Protein AF-A0A2K8QKE1-F1 (afdb_monomer_lite)

Radius of gyration: 11.27 Å; chains: 1; bounding box: 28×21×32 Å

Foldseek 3Di:
DPDDCVQFQDLVDLVSQQVLCVVQQFDSDPVSSVLCSVQPDPRHGPVCSNVRSVPRPPTHGD

Sequence (62 aa):
MPKSDWDYVNTSQDYELNDLLSKYGYRETAANRKLLKDNLPANTKHGDVAKLIHNIRGLEKK

Secondary structure (DSSP, 8-state):
----GGGB--TT-HHHHHHHHHHTTB---HHHHHHHHHHSPTT-BHHHHHHHHTT-TTPPB-

Structure (mmCIF, N/CA/C/O backbone):
data_AF-A0A2K8QKE1-F1
#
_entry.id   AF-A0A2K8QKE1-F1
#
loop_
_atom_site.group_PDB
_atom_site.id
_atom_site.type_symbol
_atom_site.label_atom_id
_atom_site.label_alt_id
_atom_site.label_comp_id
_atom_site.label_asym_id
_atom_site.label_entity_id
_atom_site.label_seq_id
_atom_site.pdbx_PDB_ins_code
_atom_site.Cartn_x
_atom_site.Cartn_y
_atom_site.Cartn_z
_atom_site.occupancy
_atom_site.B_iso_or_equiv
_atom_site.auth_seq_id
_atom_site.auth_comp_id
_atom_site.auth_asym_id
_atom_site.auth_atom_id
_atom_site.pdbx_PDB_model_num
ATOM 1 N N . MET A 1 1 ? 15.054 10.044 -22.913 1.00 45.66 1 MET A N 1
ATOM 2 C CA . MET A 1 1 ? 14.060 10.666 -22.014 1.00 45.66 1 MET A CA 1
ATOM 3 C C . MET A 1 1 ? 14.405 10.232 -20.601 1.00 45.66 1 MET A C 1
ATOM 5 O O . MET A 1 1 ? 14.647 9.037 -20.439 1.00 45.66 1 MET A O 1
ATOM 9 N N . PRO A 1 2 ? 14.528 11.139 -19.618 1.00 51.00 2 PRO A N 1
ATOM 10 C CA . PRO A 1 2 ? 14.681 10.705 -18.233 1.00 51.00 2 PRO A CA 1
ATOM 11 C C . PRO A 1 2 ? 13.448 9.862 -17.888 1.00 51.00 2 PRO A C 1
ATOM 13 O O . PRO A 1 2 ? 12.344 10.197 -18.321 1.00 51.00 2 PRO A O 1
ATOM 16 N N . LYS A 1 3 ? 13.639 8.715 -17.225 1.00 50.44 3 LYS A N 1
ATOM 17 C CA . LYS A 1 3 ? 12.515 7.906 -16.734 1.00 50.44 3 LYS A CA 1
ATOM 18 C C . LYS A 1 3 ? 11.648 8.837 -15.898 1.00 50.44 3 LYS A C 1
ATOM 20 O O . LYS A 1 3 ? 12.144 9.452 -14.964 1.00 50.44 3 LYS A O 1
ATOM 25 N N . SER A 1 4 ? 10.410 9.024 -16.327 1.00 60.44 4 SER A N 1
ATOM 26 C CA . SER A 1 4 ? 9.473 9.897 -15.644 1.00 60.44 4 SER A CA 1
ATOM 27 C C . SER A 1 4 ? 9.173 9.244 -14.297 1.00 60.44 4 SER A C 1
ATOM 29 O O . SER A 1 4 ? 8.535 8.194 -14.267 1.00 60.44 4 SER A O 1
ATOM 31 N N . ASP A 1 5 ? 9.652 9.822 -13.194 1.00 68.56 5 ASP A N 1
ATOM 32 C CA . ASP A 1 5 ? 9.366 9.315 -11.839 1.00 68.56 5 ASP A CA 1
ATOM 33 C C . ASP A 1 5 ? 7.852 9.263 -11.552 1.00 68.56 5 ASP A C 1
ATOM 35 O O . ASP A 1 5 ? 7.407 8.523 -10.685 1.00 68.56 5 ASP A O 1
ATOM 39 N N . TRP A 1 6 ? 7.061 9.968 -12.367 1.00 78.25 6 TRP A N 1
ATOM 40 C CA . TRP A 1 6 ? 5.600 9.953 -12.427 1.00 78.25 6 TRP A CA 1
ATOM 41 C C . TRP A 1 6 ? 4.958 8.571 -12.624 1.00 78.25 6 TRP A C 1
ATOM 43 O O . TRP A 1 6 ? 3.768 8.423 -12.370 1.00 78.25 6 TRP A O 1
ATOM 53 N N . ASP A 1 7 ? 5.701 7.567 -13.095 1.00 85.88 7 ASP A N 1
ATOM 54 C CA . ASP A 1 7 ? 5.170 6.205 -13.248 1.00 85.88 7 ASP A CA 1
ATOM 55 C C . ASP A 1 7 ? 5.176 5.409 -11.931 1.00 85.88 7 ASP A C 1
ATOM 57 O O . ASP A 1 7 ? 4.563 4.335 -11.853 1.00 85.88 7 ASP A O 1
ATOM 61 N N . TYR A 1 8 ? 5.886 5.900 -10.913 1.00 89.38 8 TYR A N 1
ATOM 62 C CA . TYR A 1 8 ? 6.223 5.167 -9.701 1.00 89.38 8 TYR A CA 1
ATOM 63 C C . TYR A 1 8 ? 5.572 5.763 -8.459 1.00 89.38 8 TYR A C 1
ATOM 65 O O . TYR A 1 8 ? 5.479 6.973 -8.308 1.00 89.38 8 TYR A O 1
ATOM 73 N N . VAL A 1 9 ? 5.205 4.883 -7.527 1.00 89.25 9 VAL A N 1
ATOM 74 C CA . VAL A 1 9 ? 4.660 5.291 -6.233 1.00 89.25 9 VAL A CA 1
ATOM 75 C C . VAL A 1 9 ? 5.735 5.961 -5.385 1.00 89.25 9 VAL A C 1
ATOM 77 O O . VAL A 1 9 ? 6.745 5.336 -5.046 1.00 89.25 9 VAL A O 1
ATOM 80 N N . ASN A 1 10 ? 5.475 7.187 -4.946 1.00 87.38 10 ASN A N 1
ATOM 81 C CA . ASN A 1 10 ? 6.284 7.878 -3.960 1.00 87.38 10 ASN A CA 1
ATOM 82 C C . ASN 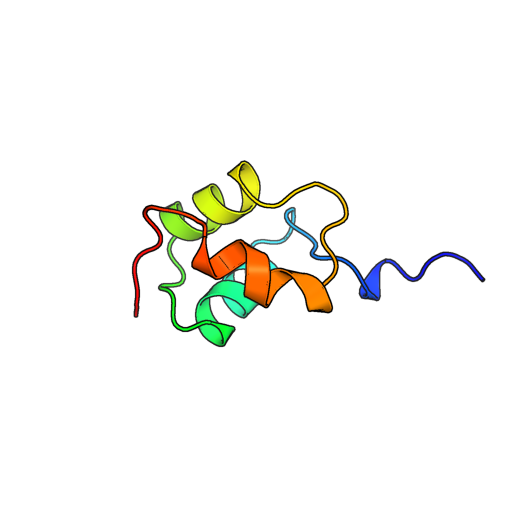A 1 10 ? 5.867 7.497 -2.535 1.00 87.38 10 ASN A C 1
ATOM 84 O O . ASN A 1 10 ? 5.056 8.147 -1.872 1.00 87.38 10 ASN A O 1
ATOM 88 N N . THR A 1 11 ? 6.505 6.460 -2.001 1.00 87.31 11 THR A N 1
ATOM 89 C CA . THR A 1 11 ? 6.269 6.001 -0.625 1.00 87.31 11 THR A CA 1
ATOM 90 C C . THR A 1 11 ? 6.756 6.981 0.448 1.00 87.31 11 THR A C 1
ATOM 92 O O . THR A 1 11 ? 6.442 6.799 1.625 1.00 87.31 11 THR A O 1
ATOM 95 N N . SER A 1 12 ? 7.512 8.024 0.084 1.00 87.12 12 SER A N 1
ATOM 96 C CA . SER A 1 12 ? 7.947 9.068 1.025 1.00 87.12 12 SER A CA 1
ATOM 97 C C . SER A 1 12 ? 6.852 10.097 1.307 1.00 87.12 12 SER A C 1
ATOM 99 O O . SER A 1 12 ? 6.952 10.843 2.280 1.00 87.12 12 SER A O 1
ATOM 101 N N . GLN A 1 13 ? 5.805 10.141 0.480 1.00 89.31 13 GLN A N 1
ATOM 102 C CA . GLN A 1 13 ? 4.740 11.129 0.572 1.00 89.31 13 GLN A CA 1
ATOM 103 C C . GLN A 1 13 ? 3.454 10.500 1.108 1.00 89.31 13 GLN A C 1
ATOM 105 O O . GLN A 1 13 ? 2.789 9.702 0.453 1.00 89.31 13 GLN A O 1
ATOM 110 N N . ASP A 1 14 ? 3.078 10.894 2.325 1.00 92.88 14 ASP A N 1
ATOM 111 C CA . ASP A 1 14 ? 1.910 10.337 3.012 1.00 92.88 14 ASP A CA 1
ATOM 112 C C . ASP A 1 14 ? 0.592 10.583 2.260 1.00 92.88 14 ASP A C 1
ATOM 114 O O . ASP A 1 14 ? -0.304 9.742 2.327 1.00 92.88 14 ASP A O 1
ATOM 118 N N . TYR A 1 15 ? 0.475 11.698 1.529 1.00 92.44 15 TYR A N 1
ATOM 119 C CA . TYR A 1 15 ? -0.726 12.004 0.747 1.00 92.44 15 TYR A CA 1
ATOM 120 C C . TYR A 1 15 ? -0.926 11.017 -0.409 1.00 92.44 15 TYR A C 1
ATOM 122 O O . TYR A 1 15 ? -2.055 10.630 -0.688 1.00 92.44 15 TYR A O 1
ATOM 130 N N . GLU A 1 16 ? 0.158 10.557 -1.035 1.00 91.25 16 GLU A N 1
ATOM 131 C CA . GLU A 1 16 ? 0.093 9.595 -2.131 1.00 91.25 16 GLU A CA 1
ATOM 132 C C . GLU A 1 16 ? -0.275 8.201 -1.618 1.00 91.25 16 GLU A C 1
ATOM 134 O O . GLU A 1 16 ? -1.096 7.500 -2.202 1.00 91.25 16 GLU A O 1
ATOM 139 N N . LEU A 1 17 ? 0.250 7.823 -0.450 1.00 93.88 17 LEU A N 1
ATOM 140 C CA . LEU A 1 17 ? -0.162 6.594 0.225 1.00 93.88 17 LEU A CA 1
ATOM 141 C C . LEU A 1 17 ? -1.640 6.628 0.625 1.00 93.88 17 LEU A C 1
ATOM 143 O O . LEU A 1 17 ? -2.327 5.619 0.487 1.00 93.88 17 LEU A O 1
ATOM 147 N N . ASN A 1 18 ? -2.140 7.771 1.102 1.00 95.81 18 ASN A N 1
ATOM 148 C CA . ASN A 1 18 ? -3.562 7.934 1.397 1.00 95.81 18 ASN A CA 1
ATOM 149 C C . ASN A 1 18 ? -4.419 7.845 0.128 1.00 95.81 18 ASN A C 1
ATOM 151 O O . ASN A 1 18 ? -5.444 7.168 0.163 1.00 95.81 18 ASN A O 1
ATOM 155 N N . ASP A 1 19 ? -3.987 8.441 -0.989 1.00 94.25 19 ASP A N 1
ATOM 156 C CA . ASP A 1 19 ? -4.681 8.318 -2.277 1.00 94.25 19 ASP A CA 1
ATOM 157 C C . ASP A 1 19 ? -4.795 6.850 -2.707 1.00 94.25 19 ASP A C 1
ATOM 159 O O . ASP A 1 19 ? -5.888 6.373 -3.009 1.00 94.25 19 ASP A O 1
ATOM 163 N N . LEU A 1 20 ? -3.700 6.084 -2.614 1.00 93.31 20 LEU A N 1
ATOM 164 C CA . LEU A 1 20 ? -3.718 4.646 -2.887 1.00 93.31 20 LEU A CA 1
ATOM 165 C C . LEU A 1 20 ? -4.683 3.900 -1.956 1.00 93.31 20 LEU A C 1
ATOM 167 O O . LEU A 1 20 ? -5.499 3.108 -2.426 1.00 93.31 20 LEU A O 1
ATOM 171 N N . LEU A 1 21 ? -4.627 4.149 -0.645 1.00 95.06 21 LEU A N 1
ATOM 172 C CA . LEU A 1 21 ? -5.532 3.507 0.314 1.00 95.06 21 LEU A CA 1
ATOM 173 C C . LEU A 1 21 ? -6.995 3.805 -0.027 1.00 95.06 21 LEU A C 1
ATOM 175 O O . LEU A 1 21 ? -7.787 2.871 -0.146 1.00 95.06 21 LEU A O 1
ATOM 179 N N . SER A 1 22 ? -7.335 5.072 -0.265 1.00 95.38 22 SER A N 1
ATOM 180 C CA . SER A 1 22 ? -8.695 5.497 -0.607 1.00 95.38 22 SER A CA 1
ATOM 181 C C . SER A 1 22 ? -9.165 4.869 -1.922 1.00 95.38 22 SER A C 1
ATOM 183 O O . SER A 1 22 ? -10.245 4.276 -1.980 1.00 95.38 22 SER A O 1
ATOM 185 N N . LYS A 1 23 ? -8.314 4.901 -2.957 1.00 94.31 23 LYS A N 1
ATOM 186 C CA . LYS A 1 23 ? -8.575 4.339 -4.290 1.00 94.31 23 LYS A CA 1
ATOM 187 C C . LYS A 1 23 ? -8.899 2.847 -4.259 1.00 94.31 23 LYS A C 1
ATOM 189 O O . LYS A 1 23 ? -9.720 2.389 -5.050 1.00 94.31 23 LYS A O 1
ATOM 194 N N . TYR A 1 24 ? -8.276 2.095 -3.353 1.00 93.62 24 TYR A N 1
ATOM 195 C CA . TYR A 1 24 ? -8.481 0.650 -3.219 1.00 93.62 24 TYR A CA 1
ATOM 196 C C . TYR A 1 24 ? -9.385 0.253 -2.036 1.00 93.62 24 TYR A C 1
ATOM 198 O O . TYR A 1 24 ? -9.509 -0.935 -1.735 1.00 93.62 24 TYR A O 1
ATOM 206 N N . GLY A 1 25 ? -10.059 1.214 -1.392 1.00 94.62 25 GLY A N 1
ATOM 207 C CA . GLY A 1 25 ? -11.078 0.948 -0.367 1.00 94.62 25 GLY A CA 1
ATOM 208 C C . GLY A 1 25 ? -10.533 0.618 1.027 1.00 94.62 25 GLY A C 1
ATOM 209 O O . GLY A 1 25 ? -11.200 -0.058 1.814 1.00 94.62 25 GLY A O 1
ATOM 210 N N . TYR A 1 26 ? -9.332 1.087 1.349 1.00 96.06 26 TYR A N 1
ATOM 211 C CA . TYR A 1 26 ? -8.696 0.948 2.657 1.00 96.06 26 TYR A CA 1
ATOM 212 C C . TYR A 1 26 ? -8.766 2.251 3.460 1.00 96.06 26 TYR A C 1
ATOM 214 O O . TYR A 1 26 ? -8.904 3.343 2.911 1.00 96.06 26 TYR A O 1
ATOM 222 N N . ARG A 1 27 ? -8.670 2.145 4.789 1.00 95.81 27 ARG A N 1
ATOM 223 C CA . ARG A 1 27 ? -8.660 3.312 5.683 1.00 95.81 27 ARG A CA 1
ATOM 224 C C . ARG A 1 27 ? -7.341 4.070 5.587 1.00 95.81 27 ARG A C 1
ATOM 226 O O . ARG A 1 27 ? -6.274 3.467 5.563 1.00 95.81 27 ARG A O 1
ATOM 233 N N . GLU A 1 28 ? -7.406 5.393 5.636 1.00 95.81 28 GLU A N 1
ATOM 234 C CA . GLU A 1 28 ? -6.254 6.302 5.530 1.00 95.81 28 GLU A CA 1
ATOM 235 C C . GLU A 1 28 ? -5.541 6.490 6.889 1.00 95.81 28 GLU A C 1
ATOM 237 O O . GLU A 1 28 ? -5.283 7.601 7.361 1.00 95.81 28 GLU A O 1
ATOM 242 N N . THR A 1 29 ? -5.243 5.381 7.574 1.00 95.88 29 THR A N 1
ATOM 243 C CA . THR A 1 29 ? -4.607 5.387 8.901 1.00 95.88 29 THR A CA 1
ATOM 244 C C . THR A 1 29 ? -3.083 5.384 8.800 1.00 95.88 29 THR A C 1
ATOM 246 O O . THR A 1 29 ? -2.498 4.909 7.825 1.00 95.88 29 THR A O 1
ATOM 249 N N . ALA A 1 30 ? -2.408 5.874 9.845 1.00 95.25 30 ALA A N 1
ATOM 250 C CA . ALA A 1 30 ? -0.948 5.788 9.937 1.00 95.25 30 ALA A CA 1
ATOM 251 C C . ALA A 1 30 ? -0.450 4.329 9.909 1.00 95.25 30 ALA A C 1
ATOM 253 O O . ALA A 1 30 ? 0.599 4.052 9.331 1.00 95.25 30 ALA A O 1
ATOM 254 N N . ALA A 1 31 ? -1.224 3.396 10.480 1.00 95.62 31 ALA A N 1
ATOM 255 C CA . ALA A 1 31 ? -0.926 1.967 10.447 1.00 95.62 31 ALA A CA 1
ATOM 256 C C . ALA A 1 31 ? -0.960 1.414 9.013 1.00 95.62 31 ALA A C 1
ATOM 258 O O . ALA A 1 31 ? 0.004 0.789 8.578 1.00 95.62 31 ALA A O 1
ATOM 259 N N . ASN A 1 32 ? -2.010 1.722 8.245 1.00 95.38 32 ASN A N 1
ATOM 260 C CA . ASN A 1 32 ? -2.115 1.302 6.849 1.00 95.38 32 ASN A CA 1
ATOM 261 C C . ASN A 1 32 ? -1.032 1.939 5.965 1.00 95.38 32 ASN A C 1
ATOM 263 O O . ASN A 1 32 ? -0.431 1.246 5.147 1.00 95.38 32 ASN A O 1
ATOM 267 N N . ARG A 1 33 ? -0.708 3.228 6.161 1.00 95.44 33 ARG A N 1
ATOM 268 C CA . ARG A 1 33 ? 0.418 3.870 5.457 1.00 95.44 33 ARG A CA 1
ATOM 269 C C . ARG A 1 33 ? 1.744 3.183 5.762 1.00 95.44 33 ARG A C 1
ATOM 271 O O . ARG A 1 33 ? 2.535 2.964 4.850 1.00 95.44 33 ARG A O 1
ATOM 278 N N . LYS A 1 34 ? 1.986 2.823 7.025 1.00 95.38 34 LYS A N 1
ATOM 279 C CA . LYS A 1 34 ? 3.186 2.081 7.420 1.00 95.38 34 LYS A CA 1
ATOM 280 C C . LYS A 1 34 ? 3.242 0.716 6.729 1.00 95.38 34 LYS A C 1
ATOM 282 O O . LYS A 1 34 ? 4.267 0.386 6.149 1.00 95.38 34 LYS A O 1
ATOM 287 N N . LEU A 1 35 ? 2.127 -0.018 6.693 1.00 95.25 35 LEU A N 1
ATOM 288 C CA . LEU A 1 35 ? 2.042 -1.288 5.968 1.00 95.25 35 LEU A CA 1
ATOM 289 C C . LEU A 1 35 ? 2.364 -1.129 4.475 1.00 95.25 35 LEU A C 1
ATOM 291 O O . LEU A 1 35 ? 3.068 -1.975 3.929 1.00 95.25 35 LEU A O 1
ATOM 295 N N . LEU A 1 36 ? 1.915 -0.049 3.825 1.00 93.19 36 LEU A N 1
ATOM 296 C CA . LEU A 1 36 ? 2.302 0.242 2.442 1.00 93.19 36 LEU A CA 1
ATOM 297 C C . LEU A 1 36 ? 3.808 0.486 2.303 1.00 93.19 36 LEU A C 1
ATOM 299 O O . LEU A 1 36 ? 4.422 -0.107 1.424 1.00 93.19 36 LEU A O 1
ATOM 303 N N . LYS A 1 37 ? 4.415 1.310 3.167 1.00 92.31 37 LYS A N 1
ATOM 304 C CA . LYS A 1 37 ? 5.864 1.588 3.124 1.00 92.31 37 LYS A CA 1
ATOM 305 C C . LYS A 1 37 ? 6.703 0.328 3.348 1.00 92.31 37 LYS A C 1
ATOM 307 O O . LYS A 1 37 ? 7.714 0.153 2.680 1.00 92.31 37 LYS A O 1
ATOM 312 N N . ASP A 1 38 ? 6.264 -0.543 4.252 1.00 93.25 38 ASP A N 1
ATOM 313 C CA . ASP A 1 38 ? 7.001 -1.751 4.631 1.00 93.25 38 ASP A CA 1
ATOM 314 C C . ASP A 1 38 ? 6.863 -2.882 3.589 1.00 93.25 38 ASP A C 1
ATOM 316 O O . ASP A 1 38 ? 7.731 -3.749 3.513 1.00 93.25 38 ASP A O 1
ATOM 320 N N . ASN A 1 39 ? 5.783 -2.898 2.792 1.00 93.06 39 ASN A N 1
ATOM 321 C CA . ASN A 1 39 ? 5.472 -4.008 1.875 1.00 93.06 39 ASN A CA 1
ATOM 322 C C . ASN A 1 39 ? 5.505 -3.647 0.383 1.00 93.06 39 ASN A C 1
ATOM 324 O O . ASN A 1 39 ? 5.564 -4.558 -0.444 1.00 93.06 39 ASN A O 1
ATOM 328 N N . LEU A 1 40 ? 5.445 -2.366 0.005 1.00 90.56 40 LEU A N 1
ATOM 329 C CA . LEU A 1 40 ? 5.599 -1.971 -1.394 1.00 90.56 40 LEU A CA 1
ATOM 330 C C . LEU A 1 40 ? 7.082 -2.008 -1.783 1.00 90.56 40 LEU A C 1
ATOM 332 O O . LEU A 1 40 ? 7.893 -1.313 -1.168 1.00 90.56 40 LEU A O 1
ATOM 336 N N . PRO A 1 41 ? 7.459 -2.769 -2.825 1.00 89.00 41 PRO A N 1
ATOM 337 C CA . PRO A 1 41 ? 8.814 -2.732 -3.351 1.00 89.00 41 PRO A CA 1
ATOM 338 C C . PRO A 1 41 ? 9.221 -1.319 -3.778 1.00 89.00 41 PRO A C 1
ATOM 340 O O . PRO A 1 41 ? 8.416 -0.558 -4.328 1.00 89.00 41 PRO A O 1
ATOM 343 N N . ALA A 1 42 ? 10.503 -0.994 -3.610 1.00 83.06 42 ALA A N 1
ATOM 344 C CA . ALA A 1 42 ? 11.077 0.195 -4.228 1.00 83.06 42 ALA A CA 1
ATOM 345 C C . ALA A 1 42 ? 10.843 0.154 -5.749 1.00 83.06 42 ALA A C 1
ATOM 347 O O . ALA A 1 42 ? 10.974 -0.900 -6.376 1.00 83.06 42 ALA A O 1
ATOM 348 N N . ASN A 1 43 ? 10.510 1.300 -6.347 1.00 86.25 43 ASN A N 1
ATOM 349 C CA . ASN A 1 43 ? 10.146 1.413 -7.764 1.00 86.25 43 ASN A CA 1
ATOM 350 C C . ASN A 1 43 ? 8.874 0.631 -8.148 1.00 86.25 43 ASN A C 1
ATOM 352 O O . ASN A 1 43 ? 8.750 0.153 -9.280 1.00 86.25 43 ASN A O 1
ATOM 356 N N . THR A 1 44 ? 7.908 0.506 -7.234 1.00 90.00 44 THR A N 1
ATOM 357 C CA . THR A 1 44 ? 6.568 0.027 -7.596 1.00 90.00 44 THR A CA 1
ATOM 358 C C . THR A 1 44 ? 5.916 1.003 -8.567 1.00 90.00 44 THR A C 1
ATOM 360 O O . THR A 1 44 ? 5.785 2.185 -8.260 1.00 90.00 44 THR A O 1
ATOM 363 N N . LYS A 1 45 ? 5.471 0.513 -9.725 1.00 91.56 45 LYS A N 1
ATOM 364 C CA . LYS A 1 45 ? 4.704 1.317 -10.680 1.00 91.56 45 LYS A CA 1
ATOM 365 C C . LYS A 1 45 ? 3.253 1.445 -10.249 1.00 91.56 45 LYS A C 1
ATOM 367 O O . LYS A 1 45 ? 2.672 0.466 -9.780 1.00 91.56 45 LYS A O 1
ATOM 372 N N . HIS A 1 46 ? 2.621 2.584 -10.525 1.00 88.62 46 HIS A N 1
ATOM 373 C CA . HIS A 1 46 ? 1.195 2.791 -10.241 1.00 88.62 46 HIS A CA 1
ATOM 374 C C . HIS A 1 46 ? 0.289 1.700 -10.839 1.00 88.62 46 HIS A C 1
ATOM 376 O O . HIS A 1 46 ? -0.685 1.294 -10.205 1.00 88.62 46 HIS A O 1
ATOM 382 N N . GLY A 1 47 ? 0.632 1.186 -12.026 1.00 88.50 47 GLY A N 1
ATOM 383 C CA . GLY A 1 47 ? -0.111 0.110 -12.694 1.00 88.50 47 GLY A CA 1
ATOM 384 C C . GLY A 1 47 ? -0.039 -1.253 -11.993 1.00 88.50 47 GLY A C 1
ATOM 385 O O . GLY A 1 47 ? -0.948 -2.066 -12.151 1.00 88.50 47 GLY A O 1
ATOM 386 N N . ASP A 1 48 ? 0.997 -1.498 -11.186 1.00 90.62 48 ASP A N 1
ATOM 387 C CA . ASP A 1 48 ? 1.180 -2.762 -10.464 1.00 90.62 48 ASP A CA 1
ATOM 388 C C . ASP A 1 48 ? 0.636 -2.711 -9.029 1.00 90.62 48 ASP A C 1
ATOM 390 O O . ASP A 1 48 ? 0.410 -3.761 -8.421 1.00 90.62 48 ASP A O 1
ATOM 394 N N . VAL A 1 49 ? 0.343 -1.514 -8.498 1.00 91.12 49 VAL A N 1
ATOM 395 C CA . VAL A 1 49 ? -0.137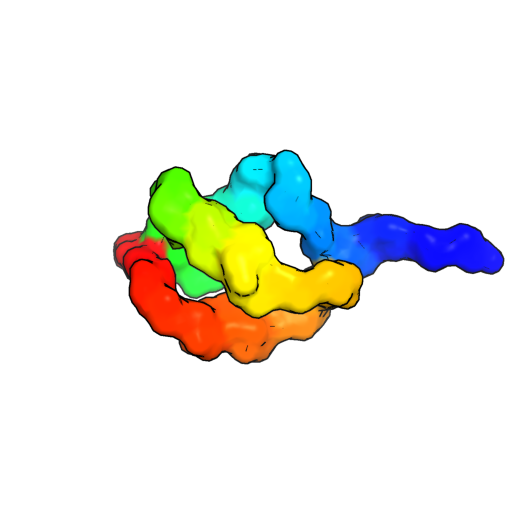 -1.338 -7.115 1.00 91.12 49 VAL A CA 1
ATOM 396 C C . VAL A 1 49 ? -1.387 -2.157 -6.834 1.00 91.12 49 VAL A C 1
ATOM 398 O O . VAL A 1 49 ? -1.457 -2.784 -5.783 1.00 91.12 49 VAL A O 1
ATOM 401 N N . ALA A 1 50 ? -2.344 -2.211 -7.764 1.00 89.75 50 ALA A N 1
ATOM 402 C CA . ALA A 1 50 ? -3.584 -2.966 -7.579 1.00 89.75 50 ALA A CA 1
ATOM 403 C C . ALA A 1 50 ?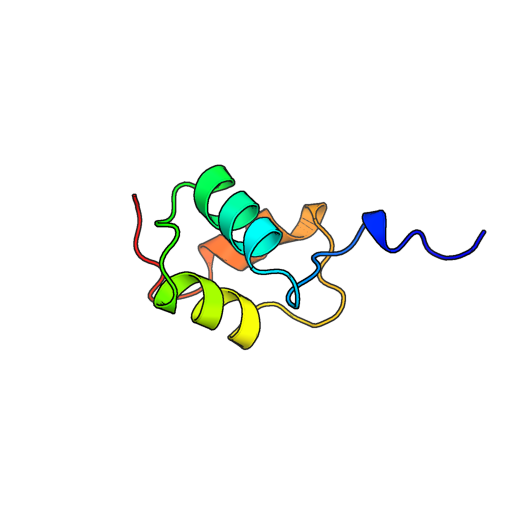 -3.317 -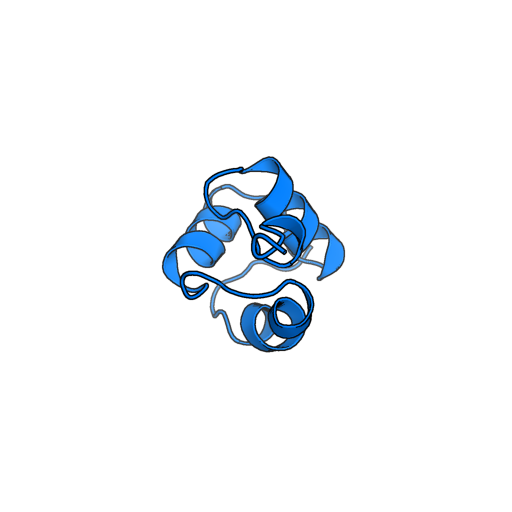4.442 -7.237 1.00 89.75 50 ALA A C 1
ATOM 405 O O . ALA A 1 50 ? -3.973 -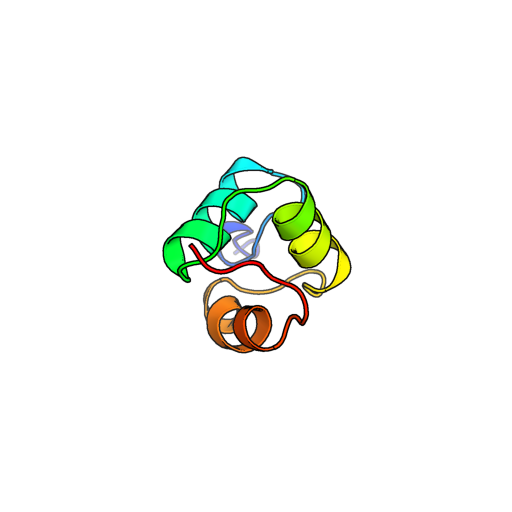5.020 -6.376 1.00 89.75 50 ALA A O 1
ATOM 406 N N . LYS A 1 51 ? -2.307 -5.052 -7.867 1.00 89.94 51 LYS A N 1
ATOM 407 C CA . LYS A 1 51 ? -1.938 -6.452 -7.617 1.00 89.94 51 LYS A CA 1
ATOM 408 C C . LYS A 1 51 ? -1.220 -6.619 -6.281 1.00 89.94 51 LYS A C 1
ATOM 410 O O . LYS A 1 51 ? -1.327 -7.671 -5.662 1.00 89.94 51 LYS A O 1
ATOM 415 N N . LEU A 1 52 ? -0.478 -5.607 -5.841 1.00 91.50 52 LEU A N 1
ATOM 416 C CA . LEU A 1 52 ? 0.323 -5.663 -4.619 1.00 91.50 52 LEU A CA 1
ATOM 417 C C . LEU A 1 52 ? -0.515 -5.355 -3.377 1.00 91.50 52 LEU A C 1
ATOM 419 O O . LEU A 1 52 ? -0.485 -6.118 -2.417 1.00 91.50 52 LEU A O 1
ATOM 423 N N . ILE A 1 53 ? -1.308 -4.283 -3.411 1.00 91.69 53 ILE A N 1
ATOM 424 C CA . ILE A 1 53 ? -2.024 -3.768 -2.241 1.00 91.69 53 ILE A CA 1
ATOM 425 C C . ILE A 1 53 ? -3.026 -4.776 -1.672 1.00 91.69 53 ILE A C 1
ATOM 427 O O . ILE A 1 53 ? -3.119 -4.933 -0.459 1.00 91.69 53 ILE A O 1
ATOM 431 N N . HIS A 1 54 ? -3.707 -5.540 -2.530 1.00 89.88 54 HIS A N 1
ATOM 432 C CA . HIS A 1 54 ? -4.650 -6.571 -2.094 1.00 8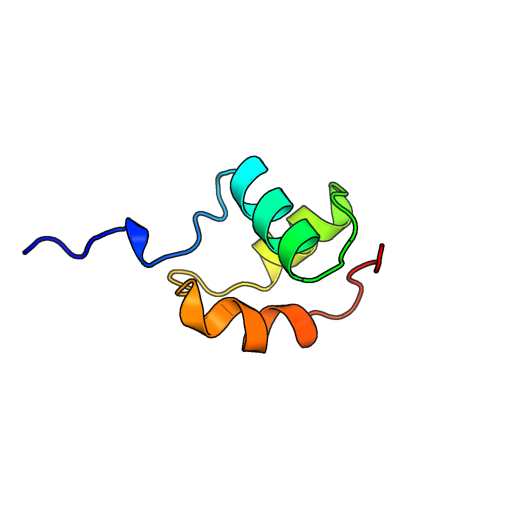9.88 54 HIS A CA 1
ATOM 433 C C . HIS A 1 54 ? -3.983 -7.768 -1.402 1.00 89.88 54 HIS A C 1
ATOM 435 O O . HIS A 1 54 ? -4.654 -8.496 -0.674 1.00 89.88 54 HIS A O 1
ATOM 441 N N . ASN A 1 55 ? -2.675 -7.953 -1.593 1.00 92.38 55 ASN A N 1
ATOM 442 C CA . ASN A 1 55 ? -1.900 -9.015 -0.957 1.00 92.38 55 ASN A CA 1
ATOM 443 C C . ASN A 1 55 ? -1.261 -8.583 0.375 1.00 92.38 55 ASN A C 1
ATOM 445 O O . ASN A 1 55 ? -0.757 -9.436 1.110 1.00 92.38 55 ASN A O 1
ATOM 449 N N . ILE A 1 56 ? -1.301 -7.290 0.723 1.00 92.75 56 ILE A N 1
ATOM 450 C CA . ILE A 1 56 ? -0.772 -6.788 1.995 1.00 92.75 56 ILE A CA 1
ATOM 451 C C . ILE A 1 56 ? -1.737 -7.176 3.120 1.00 92.75 56 ILE A C 1
ATOM 453 O O . ILE A 1 56 ? -2.855 -6.668 3.233 1.00 92.75 56 ILE A O 1
ATOM 457 N N . ARG A 1 57 ? -1.296 -8.103 3.973 1.00 92.19 57 ARG A N 1
ATOM 458 C CA . ARG A 1 57 ? -2.068 -8.547 5.139 1.00 92.19 57 ARG A CA 1
ATOM 459 C C . ARG A 1 57 ? -2.121 -7.447 6.198 1.00 92.19 57 ARG A C 1
ATOM 461 O O . ARG A 1 57 ? -1.134 -6.765 6.443 1.00 92.19 57 ARG A O 1
ATOM 468 N N . GLY A 1 58 ? -3.271 -7.324 6.858 1.00 91.88 58 GLY A N 1
ATOM 469 C CA . GLY A 1 58 ? -3.468 -6.381 7.963 1.00 91.88 58 GLY A CA 1
ATOM 470 C C . GLY A 1 58 ? -3.949 -4.989 7.551 1.00 91.88 58 GLY A C 1
ATOM 471 O O . GLY A 1 58 ? -4.218 -4.186 8.435 1.00 91.88 58 GLY A O 1
ATOM 472 N N . LEU A 1 59 ? -4.110 -4.708 6.250 1.00 93.31 59 LEU A N 1
ATOM 473 C CA . LEU A 1 59 ? -4.751 -3.469 5.813 1.00 93.31 59 LEU A CA 1
ATOM 474 C C . LEU A 1 59 ? -6.218 -3.428 6.251 1.00 93.31 59 LEU A C 1
ATOM 476 O O . LEU A 1 59 ? -7.023 -4.290 5.887 1.00 93.31 59 LEU A O 1
ATOM 480 N N . GLU A 1 60 ? -6.573 -2.384 6.991 1.00 93.56 60 GLU A N 1
ATOM 481 C CA . GLU A 1 60 ? -7.949 -2.153 7.420 1.00 93.56 60 GLU A CA 1
ATOM 482 C C . GLU A 1 60 ? -8.783 -1.599 6.262 1.00 93.56 60 GLU A C 1
ATOM 484 O O . GLU A 1 60 ? -8.447 -0.559 5.685 1.00 93.56 60 GLU A O 1
ATOM 489 N N . LYS A 1 61 ? -9.883 -2.279 5.927 1.00 91.94 61 LYS A N 1
ATOM 490 C CA . LYS A 1 61 ? -10.853 -1.808 4.929 1.00 91.94 61 LYS A CA 1
ATOM 491 C C . LYS A 1 61 ? -11.705 -0.672 5.487 1.00 91.94 61 LYS A C 1
ATOM 493 O O . LYS A 1 61 ? -11.910 -0.594 6.700 1.00 91.94 61 LYS A O 1
ATOM 498 N N . LYS A 1 62 ? -12.151 0.213 4.594 1.00 87.50 62 LYS A N 1
ATOM 499 C CA . LYS A 1 62 ? -12.992 1.361 4.944 1.00 87.50 62 LYS A CA 1
ATOM 500 C C . LYS A 1 62 ? -14.299 0.911 5.588 1.00 87.50 62 LYS A C 1
ATOM 502 O O . LYS A 1 62 ? -14.978 0.056 4.982 1.00 87.50 62 LYS A O 1
#

Organism: NCBI:txid1778540

pLDDT: mean 88.74, std 10.74, range [45.66, 96.06]